Protein AF-X1U9C0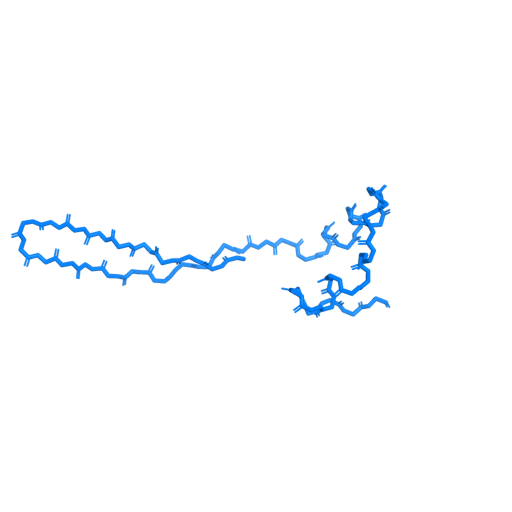-F1 (afdb_monomer_lite)

Structure (mmCIF, N/CA/C/O backbone):
data_AF-X1U9C0-F1
#
_entry.id   AF-X1U9C0-F1
#
loop_
_atom_site.group_PDB
_atom_site.id
_atom_site.type_symbol
_atom_site.label_atom_id
_atom_site.label_alt_id
_atom_site.label_comp_id
_atom_site.label_asym_id
_atom_site.label_entity_id
_atom_site.label_seq_id
_atom_site.pdbx_PDB_ins_code
_atom_site.Cartn_x
_atom_site.Cartn_y
_atom_site.Cartn_z
_atom_site.occupancy
_atom_site.B_iso_or_equiv
_atom_site.auth_seq_id
_atom_site.auth_comp_id
_atom_site.auth_asym_id
_atom_site.auth_atom_id
_atom_site.pdbx_PDB_model_num
ATOM 1 N N . MET A 1 1 ? -0.462 -0.138 0.041 1.00 65.88 1 MET A N 1
ATOM 2 C CA . MET A 1 1 ? -0.003 0.174 1.412 1.00 65.88 1 MET A CA 1
ATOM 3 C C . MET A 1 1 ? -1.089 -0.266 2.373 1.00 65.88 1 MET A C 1
ATOM 5 O O . MET A 1 1 ? -2.255 0.010 2.104 1.00 65.88 1 MET A O 1
ATOM 9 N N . S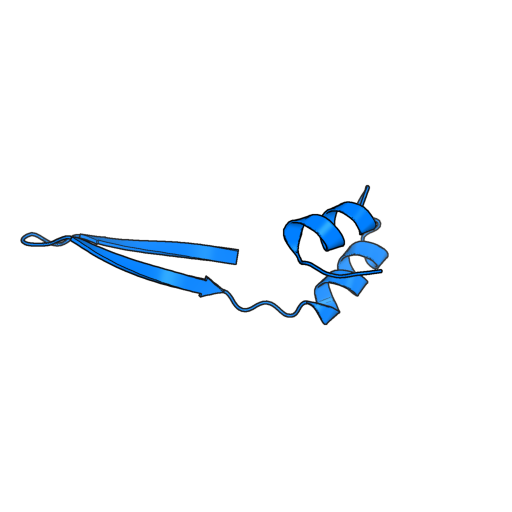ER A 1 2 ? -0.719 -0.973 3.434 1.00 79.19 2 SER A N 1
ATOM 10 C CA . SER A 1 2 ? -1.654 -1.470 4.445 1.00 79.19 2 SER A CA 1
ATOM 11 C C . SER A 1 2 ? -1.459 -0.665 5.720 1.00 79.19 2 SER A C 1
ATOM 13 O O . SER A 1 2 ? -0.324 -0.358 6.076 1.00 79.19 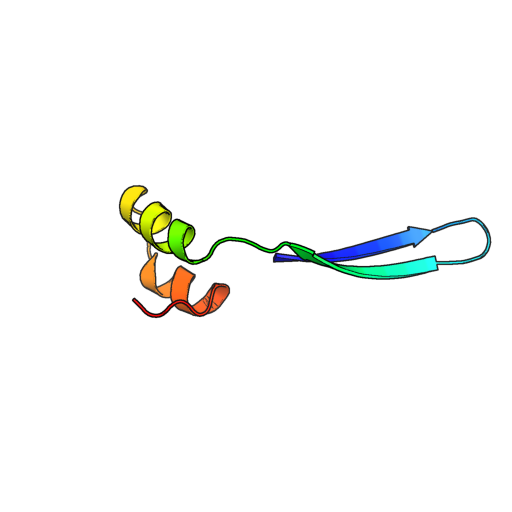2 SER A O 1
ATOM 15 N N . PHE A 1 3 ? -2.549 -0.297 6.381 1.00 86.62 3 PHE A N 1
ATOM 16 C CA . PHE A 1 3 ? -2.506 0.391 7.665 1.00 86.62 3 PHE A CA 1
ATOM 17 C C . PHE A 1 3 ? -3.530 -0.221 8.619 1.00 86.62 3 PHE A C 1
ATOM 19 O O . PHE A 1 3 ? -4.536 -0.792 8.194 1.00 86.62 3 PHE A O 1
ATOM 26 N N . CYS A 1 4 ? -3.248 -0.126 9.913 1.00 91.62 4 CYS A N 1
ATOM 27 C CA . CYS A 1 4 ? -4.173 -0.515 10.965 1.00 91.62 4 CYS A CA 1
ATOM 28 C C . CYS A 1 4 ? -4.759 0.759 11.570 1.00 91.62 4 CYS A C 1
ATOM 30 O O . CYS A 1 4 ? -4.010 1.663 11.939 1.00 91.62 4 CYS A O 1
ATOM 32 N N . LEU A 1 5 ? -6.082 0.838 11.638 1.00 93.06 5 LEU A N 1
ATOM 33 C CA . LEU A 1 5 ? -6.789 1.863 12.387 1.00 93.06 5 LEU A CA 1
ATOM 34 C C . LEU A 1 5 ? -7.124 1.286 13.763 1.00 93.06 5 LEU A C 1
ATOM 36 O O . LEU A 1 5 ? -7.751 0.231 13.834 1.00 93.06 5 LEU A O 1
ATOM 40 N N . ALA A 1 6 ? -6.688 1.964 14.823 1.00 95.12 6 ALA A N 1
ATOM 41 C CA . ALA A 1 6 ? -7.084 1.657 16.191 1.00 95.12 6 ALA A CA 1
ATOM 42 C C . ALA A 1 6 ? -8.022 2.764 16.680 1.00 95.12 6 ALA A C 1
ATOM 44 O O . ALA A 1 6 ? -7.619 3.928 16.735 1.00 95.12 6 ALA A O 1
ATOM 45 N N . GLU A 1 7 ? -9.259 2.408 17.006 1.00 96.44 7 GLU A N 1
ATOM 46 C CA . GLU A 1 7 ? -10.265 3.329 17.536 1.00 96.44 7 GLU A CA 1
ATOM 47 C C . GLU A 1 7 ? -10.466 3.000 19.014 1.00 96.44 7 GLU A C 1
ATOM 49 O O . GLU A 1 7 ? -10.733 1.852 19.365 1.00 96.44 7 GLU A O 1
ATOM 54 N N . ILE A 1 8 ? -10.253 3.999 19.873 1.00 96.75 8 ILE A N 1
ATOM 55 C CA . ILE A 1 8 ? -10.254 3.859 21.332 1.00 96.75 8 ILE A CA 1
ATOM 56 C C . ILE A 1 8 ? -11.391 4.710 21.882 1.00 96.75 8 ILE A C 1
ATOM 58 O O . ILE A 1 8 ? -11.422 5.919 21.634 1.00 96.75 8 ILE A O 1
ATOM 62 N N . ASP A 1 9 ? -12.277 4.100 22.660 1.00 93.69 9 ASP A N 1
ATOM 63 C CA . ASP A 1 9 ? -13.263 4.814 23.463 1.00 93.69 9 ASP A CA 1
ATOM 64 C C . ASP A 1 9 ? -13.088 4.514 24.963 1.00 93.69 9 ASP A C 1
ATOM 66 O O . ASP A 1 9 ? -12.055 4.007 25.404 1.00 93.69 9 ASP A O 1
ATOM 70 N N . SER A 1 10 ? -14.053 4.927 25.786 1.00 95.06 10 SER A N 1
ATOM 71 C CA . SER A 1 10 ? -13.970 4.778 27.241 1.00 95.06 10 SER A CA 1
ATOM 72 C C . SER A 1 10 ? -14.142 3.337 27.737 1.00 95.06 10 SER A C 1
ATOM 74 O O . SER A 1 10 ? -13.913 3.093 28.923 1.00 95.06 10 SER A O 1
ATOM 76 N N . GLN A 1 11 ? -14.552 2.401 26.879 1.00 94.81 11 GLN A N 1
ATOM 77 C CA . GLN A 1 11 ? -14.867 1.018 27.239 1.00 94.81 11 GLN A CA 1
ATOM 78 C C . GLN A 1 11 ? -14.075 -0.011 26.431 1.00 94.81 11 GLN A C 1
ATOM 80 O O . GLN A 1 11 ? -13.758 -1.072 26.971 1.00 94.81 11 GLN A O 1
ATOM 85 N N . GLU A 1 12 ? -13.722 0.281 25.180 1.00 95.00 12 GLU A N 1
ATOM 86 C CA . GLU A 1 12 ? -13.058 -0.674 24.301 1.00 95.00 12 GLU A CA 1
ATOM 87 C C . GLU A 1 12 ? -12.044 -0.058 23.325 1.00 95.00 12 GLU A C 1
ATOM 89 O O . GLU A 1 12 ? -11.944 1.155 23.123 1.00 95.00 12 GLU A O 1
ATOM 94 N N . ILE A 1 13 ? -11.248 -0.951 22.729 1.00 95.31 13 ILE A N 1
ATOM 95 C CA . ILE A 1 13 ? -10.342 -0.655 21.620 1.00 95.31 13 ILE A CA 1
ATOM 96 C C . ILE A 1 13 ? -10.701 -1.589 20.471 1.00 95.31 13 ILE A C 1
ATOM 98 O O . ILE A 1 13 ? -10.640 -2.811 20.624 1.00 95.31 13 ILE A O 1
ATOM 102 N N . SER A 1 14 ? -11.012 -1.024 19.307 1.00 96.31 14 SER A N 1
ATOM 103 C CA . SER A 1 14 ? -11.266 -1.779 18.082 1.00 96.31 14 SER A CA 1
ATOM 104 C C . SER A 1 14 ? -10.137 -1.583 17.070 1.00 96.31 14 SER A C 1
ATOM 106 O O . SER A 1 14 ? -9.552 -0.505 16.950 1.00 96.31 14 SER A O 1
ATOM 108 N N . PHE A 1 15 ? -9.806 -2.653 16.345 1.00 95.44 15 PHE A N 1
ATOM 109 C CA . PHE A 1 15 ? -8.751 -2.650 15.335 1.00 95.44 15 PHE A CA 1
ATOM 110 C C . PHE A 1 15 ? -9.327 -2.996 13.969 1.00 95.44 15 PHE A C 1
ATOM 112 O O . PHE A 1 15 ? -9.915 -4.061 13.782 1.00 95.44 15 PHE A O 1
ATOM 119 N N . THR A 1 16 ? -9.087 -2.129 12.989 1.00 95.00 16 THR A N 1
ATOM 120 C CA . THR A 1 16 ? -9.477 -2.361 11.600 1.00 95.00 16 THR A CA 1
ATOM 121 C C . THR A 1 16 ? -8.258 -2.330 10.691 1.00 95.00 16 THR A C 1
ATOM 123 O O . THR A 1 16 ? -7.612 -1.298 10.514 1.00 95.00 16 THR A O 1
ATOM 126 N N . LEU A 1 17 ? -7.975 -3.458 10.040 1.00 92.38 17 LEU A N 1
ATOM 127 C CA . LEU A 1 17 ? -6.975 -3.522 8.978 1.00 92.38 17 LEU A CA 1
ATOM 128 C C . LEU A 1 17 ? -7.571 -2.967 7.682 1.00 92.38 17 LEU A C 1
ATOM 130 O O . LEU A 1 17 ? -8.582 -3.459 7.175 1.00 92.38 17 LEU A O 1
ATOM 134 N N . LYS A 1 18 ? -6.937 -1.934 7.129 1.00 89.94 18 LYS A N 1
ATOM 135 C CA . LYS A 1 18 ? -7.320 -1.314 5.861 1.00 89.94 18 LYS A CA 1
ATOM 136 C C . LYS A 1 18 ? -6.193 -1.455 4.847 1.00 89.94 18 LYS A C 1
ATOM 138 O O . LYS A 1 18 ? -5.014 -1.270 5.146 1.00 89.94 18 LYS A O 1
ATOM 143 N N . ASN A 1 19 ? -6.584 -1.730 3.608 1.00 85.56 19 ASN A N 1
ATOM 144 C CA . ASN A 1 19 ? -5.691 -1.733 2.460 1.00 85.56 19 ASN A CA 1
ATOM 145 C C . ASN A 1 19 ? -6.024 -0.537 1.573 1.00 85.56 19 ASN A C 1
ATOM 147 O O . ASN A 1 19 ? -7.153 -0.406 1.106 1.00 85.56 19 ASN A O 1
ATOM 151 N N . ILE A 1 20 ? -5.038 0.322 1.315 1.00 80.44 20 ILE A N 1
ATOM 152 C CA . ILE A 1 20 ? -5.160 1.361 0.292 1.00 80.44 20 ILE A CA 1
ATOM 153 C C . ILE A 1 20 ? -4.877 0.698 -1.045 1.00 80.44 20 ILE A C 1
ATOM 155 O O . ILE A 1 20 ? -3.745 0.267 -1.295 1.00 80.44 20 ILE A O 1
ATOM 159 N N . HIS A 1 21 ? -5.908 0.615 -1.883 1.00 77.31 21 HIS A N 1
ATOM 160 C CA . HIS A 1 21 ? -5.752 0.185 -3.262 1.00 77.31 21 HIS A CA 1
ATOM 161 C C . HIS A 1 21 ? -5.015 1.274 -4.046 1.00 77.31 21 HIS A C 1
ATOM 163 O O . HIS A 1 21 ? -5.372 2.449 -3.981 1.00 77.31 21 HIS A O 1
ATOM 169 N N . TYR A 1 22 ? -3.972 0.888 -4.769 1.00 76.88 22 TYR A N 1
ATOM 170 C CA . TYR A 1 22 ? -3.211 1.778 -5.635 1.00 76.88 22 TYR A CA 1
ATOM 1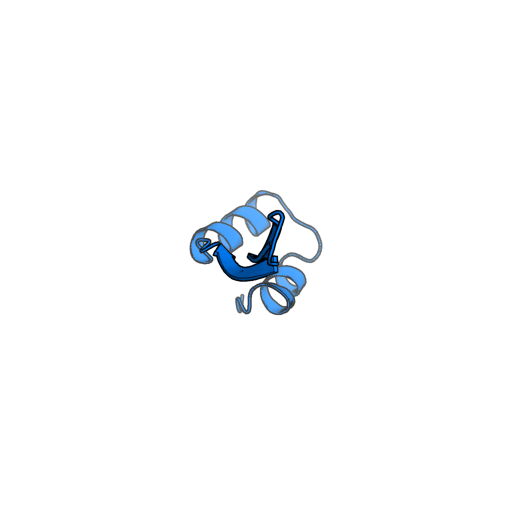71 C C . TYR A 1 22 ? -3.061 1.123 -7.005 1.00 76.88 22 TYR A C 1
ATOM 173 O O . TYR A 1 22 ? -3.086 -0.100 -7.131 1.00 76.88 22 TYR A O 1
ATOM 181 N N . ASN A 1 23 ? -2.948 1.949 -8.045 1.00 81.25 23 ASN A N 1
ATOM 182 C CA . ASN A 1 23 ? -2.857 1.457 -9.410 1.00 81.25 23 ASN A CA 1
ATOM 183 C C . ASN A 1 23 ? -1.400 1.126 -9.770 1.00 81.25 23 ASN A C 1
ATOM 185 O O . ASN A 1 23 ? -0.613 2.020 -10.088 1.00 81.25 23 ASN A O 1
ATOM 189 N N . ASN A 1 24 ? -1.074 -0.167 -9.759 1.00 79.69 24 ASN A N 1
ATOM 190 C CA . ASN A 1 24 ? 0.255 -0.689 -10.085 1.00 79.69 24 ASN A CA 1
ATOM 191 C C . ASN A 1 24 ? 0.730 -0.313 -11.496 1.00 79.69 24 ASN A C 1
ATOM 193 O O . ASN A 1 24 ? 1.932 -0.137 -11.692 1.00 79.69 24 ASN A O 1
ATOM 197 N N . SER A 1 25 ? -0.176 -0.165 -12.472 1.00 78.62 25 SER A N 1
ATOM 198 C CA . SER A 1 25 ? 0.226 0.119 -13.855 1.00 78.62 25 SER A CA 1
ATOM 199 C C . SER A 1 25 ? 0.841 1.509 -13.996 1.00 78.62 25 SER A C 1
ATOM 201 O O . SER A 1 25 ? 1.856 1.666 -14.665 1.00 78.62 25 SER A O 1
ATOM 203 N N . LYS A 1 26 ? 0.297 2.499 -13.279 1.00 84.25 26 LYS A N 1
ATOM 204 C CA . LYS A 1 26 ? 0.834 3.868 -13.258 1.00 84.25 26 LYS A CA 1
ATOM 205 C C . LYS A 1 26 ? 2.179 3.957 -12.538 1.00 84.25 26 LYS A C 1
ATOM 207 O O . LYS A 1 26 ? 3.034 4.745 -12.922 1.00 84.25 26 LYS A O 1
ATOM 212 N N . LEU A 1 27 ? 2.379 3.112 -11.526 1.00 84.38 27 LEU A N 1
ATOM 213 C CA . LEU A 1 27 ? 3.589 3.116 -10.705 1.00 84.38 27 LEU A CA 1
ATOM 214 C C . LEU A 1 27 ? 4.840 2.780 -11.523 1.00 84.38 27 LEU A C 1
ATOM 216 O O . LEU A 1 27 ? 5.880 3.409 -11.341 1.00 84.38 27 LEU A O 1
ATOM 220 N N . LYS A 1 28 ? 4.734 1.819 -12.449 1.00 84.50 28 LYS A N 1
ATOM 221 C CA . LYS A 1 28 ? 5.841 1.443 -13.337 1.00 84.50 28 LYS A CA 1
ATOM 222 C C . LYS A 1 28 ? 6.285 2.627 -14.199 1.00 84.50 28 LYS A C 1
ATOM 224 O O . LYS A 1 28 ? 7.471 2.959 -14.212 1.00 84.50 28 LYS A O 1
ATOM 229 N N . ASP A 1 29 ? 5.335 3.270 -14.869 1.00 87.38 29 ASP A N 1
ATOM 230 C CA . ASP A 1 29 ? 5.611 4.383 -15.780 1.00 87.38 29 ASP A CA 1
ATOM 231 C C . ASP A 1 29 ? 6.169 5.597 -15.031 1.00 87.38 29 ASP A C 1
ATOM 233 O O . ASP A 1 29 ? 7.138 6.213 -15.478 1.00 87.38 29 ASP A O 1
ATOM 237 N N . ASP A 1 30 ? 5.621 5.901 -13.853 1.00 89.19 30 ASP A N 1
ATOM 238 C CA . ASP A 1 30 ? 6.085 7.002 -13.012 1.00 89.19 30 ASP A CA 1
ATOM 239 C C . ASP A 1 30 ? 7.529 6.806 -12.548 1.00 89.19 30 ASP A C 1
ATOM 241 O O . ASP A 1 30 ? 8.332 7.733 -12.629 1.00 89.19 30 ASP A O 1
ATOM 245 N N . TYR A 1 31 ? 7.891 5.598 -12.116 1.00 89.69 31 TYR A N 1
ATOM 246 C CA . TYR A 1 31 ? 9.245 5.294 -11.651 1.00 89.69 31 TYR A CA 1
ATOM 247 C C . TYR A 1 31 ? 10.287 5.384 -12.769 1.00 89.69 31 TYR A C 1
ATOM 249 O O . TYR A 1 31 ? 11.394 5.875 -12.533 1.00 89.69 31 TYR A O 1
ATOM 257 N N . ILE A 1 32 ? 9.938 4.933 -13.980 1.00 83.19 32 ILE A N 1
ATOM 258 C CA . ILE A 1 32 ? 10.795 5.068 -15.165 1.00 83.19 32 ILE A CA 1
ATOM 259 C C . ILE A 1 32 ? 10.942 6.549 -15.525 1.00 83.19 32 ILE A C 1
ATOM 261 O O . ILE A 1 32 ? 12.061 7.037 -15.675 1.00 83.19 32 ILE A O 1
ATOM 265 N N . ARG A 1 33 ? 9.824 7.278 -15.614 1.00 90.50 33 ARG A N 1
ATOM 266 C CA . ARG A 1 33 ? 9.790 8.697 -15.990 1.00 90.50 33 ARG A CA 1
ATOM 267 C C . ARG A 1 33 ? 10.560 9.587 -15.017 1.00 90.50 33 ARG A C 1
ATOM 269 O O . ARG A 1 33 ? 11.247 10.503 -15.452 1.00 90.50 33 ARG A O 1
ATOM 276 N N . LEU A 1 34 ? 10.439 9.334 -13.716 1.00 93.56 34 LEU A N 1
ATOM 277 C CA . LEU A 1 34 ? 11.114 10.103 -12.667 1.00 93.56 34 LEU A CA 1
ATOM 278 C C . LEU A 1 34 ? 12.590 9.713 -12.497 1.00 93.56 34 LEU A C 1
ATOM 280 O O . LEU A 1 34 ? 13.280 10.314 -11.676 1.00 93.56 34 LEU A O 1
ATOM 284 N N . GLY A 1 35 ? 13.081 8.716 -13.243 1.00 90.50 35 GLY A N 1
ATOM 285 C CA . GLY A 1 35 ? 14.468 8.264 -13.155 1.00 90.50 35 GLY A CA 1
ATOM 286 C C . GLY A 1 35 ? 14.825 7.719 -11.773 1.00 90.50 35 GLY A C 1
ATOM 287 O O . GLY A 1 35 ? 15.940 7.932 -11.300 1.00 90.50 35 GLY A O 1
ATOM 288 N N . VAL A 1 36 ? 13.879 7.049 -11.102 1.00 89.50 36 VAL A N 1
ATOM 289 C CA . VAL A 1 36 ? 14.072 6.585 -9.724 1.00 89.50 36 VAL A CA 1
ATOM 290 C C . VAL A 1 36 ? 15.237 5.585 -9.675 1.00 89.50 36 VAL A C 1
ATOM 292 O O . VAL A 1 36 ? 15.198 4.551 -10.356 1.00 89.50 36 VAL A O 1
ATOM 295 N N . PRO A 1 37 ? 16.279 5.836 -8.861 1.00 93.50 37 PRO A N 1
ATOM 296 C CA . PRO A 1 37 ? 17.379 4.897 -8.705 1.00 93.50 37 PRO A CA 1
ATOM 297 C C . PRO A 1 37 ? 16.880 3.531 -8.235 1.00 93.50 37 PRO A C 1
ATOM 299 O O . PRO A 1 37 ? 16.007 3.431 -7.376 1.00 93.50 37 PRO A O 1
ATOM 302 N N . ALA A 1 38 ? 17.438 2.463 -8.807 1.00 91.56 38 ALA A N 1
ATOM 303 C CA . ALA A 1 38 ? 17.039 1.087 -8.511 1.00 91.56 38 ALA A CA 1
ATOM 304 C C . ALA A 1 38 ? 15.534 0.787 -8.721 1.00 91.56 38 ALA A C 1
ATOM 306 O O . ALA A 1 38 ? 15.030 -0.183 -8.151 1.00 91.56 38 ALA A O 1
ATOM 307 N N . ALA A 1 39 ? 14.834 1.547 -9.581 1.00 90.69 39 ALA A N 1
ATOM 308 C CA . ALA A 1 39 ? 13.403 1.385 -9.865 1.00 90.69 39 ALA A CA 1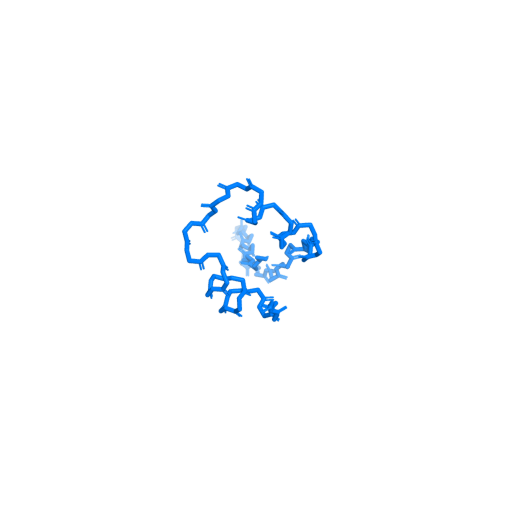
ATOM 309 C C . ALA A 1 39 ? 12.978 -0.076 -10.076 1.00 90.69 39 ALA A C 1
ATOM 311 O O . ALA A 1 39 ? 12.032 -0.532 -9.441 1.00 90.69 39 ALA A O 1
ATOM 312 N N . LYS A 1 40 ? 13.720 -0.840 -10.894 1.00 88.56 40 LYS A N 1
ATOM 313 C CA . LYS A 1 40 ? 13.441 -2.266 -11.143 1.00 88.56 40 LYS A CA 1
ATOM 314 C C . LYS A 1 40 ? 13.380 -3.095 -9.857 1.00 88.56 40 LYS A C 1
ATOM 316 O O . LYS A 1 40 ? 12.472 -3.900 -9.676 1.00 88.56 40 LYS A O 1
ATOM 321 N N . ARG A 1 41 ? 14.333 -2.879 -8.945 1.00 89.06 41 ARG A N 1
ATOM 322 C CA . ARG A 1 41 ? 14.424 -3.623 -7.683 1.00 89.06 41 ARG A CA 1
ATOM 323 C C . ARG A 1 41 ? 13.347 -3.191 -6.693 1.00 89.06 41 ARG A C 1
ATOM 325 O O . ARG A 1 41 ? 12.797 -4.045 -6.008 1.00 89.06 41 ARG A O 1
ATOM 332 N N . ILE A 1 42 ? 13.018 -1.900 -6.647 1.00 88.75 42 ILE A N 1
ATOM 333 C CA . ILE A 1 42 ? 11.943 -1.378 -5.792 1.00 88.75 42 ILE A CA 1
ATOM 334 C C . ILE A 1 42 ? 10.582 -1.926 -6.245 1.00 88.75 42 ILE A C 1
ATOM 336 O O . ILE A 1 42 ? 9.824 -2.443 -5.428 1.00 88.75 42 ILE A O 1
ATOM 340 N N . LEU A 1 43 ? 10.298 -1.867 -7.548 1.00 86.88 43 LEU A N 1
ATOM 341 C CA . LEU A 1 43 ? 9.038 -2.329 -8.134 1.00 86.88 43 LEU A CA 1
ATOM 342 C C . LEU A 1 43 ? 8.835 -3.840 -7.955 1.00 86.88 43 LEU A C 1
ATOM 344 O O . LEU A 1 43 ? 7.738 -4.270 -7.606 1.00 86.88 43 LEU A O 1
ATOM 348 N N . SER A 1 44 ? 9.896 -4.636 -8.082 1.00 88.81 44 SER A N 1
ATOM 349 C CA . SER A 1 44 ? 9.830 -6.074 -7.808 1.00 88.81 44 SER A CA 1
ATOM 350 C C . SER A 1 44 ? 9.604 -6.377 -6.319 1.00 88.81 44 SER A C 1
ATOM 352 O O . SER A 1 44 ? 8.664 -7.093 -5.982 1.00 88.81 44 SER A O 1
ATOM 354 N N . LEU A 1 45 ? 10.407 -5.804 -5.411 1.00 85.06 45 LEU A N 1
ATOM 355 C CA . LEU A 1 45 ? 10.381 -6.174 -3.988 1.00 85.06 45 LEU A CA 1
ATOM 356 C C . LEU A 1 45 ? 9.142 -5.681 -3.237 1.00 85.06 45 LEU A C 1
ATOM 358 O O . LEU A 1 45 ? 8.590 -6.413 -2.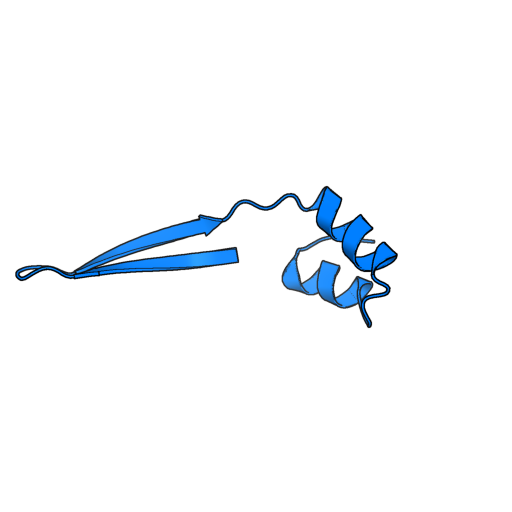422 1.00 85.06 45 LEU A O 1
ATOM 362 N N . PHE A 1 46 ? 8.730 -4.435 -3.468 1.00 81.12 46 PHE A N 1
ATOM 363 C CA . PHE A 1 46 ? 7.671 -3.805 -2.671 1.00 81.12 46 PHE A CA 1
ATOM 364 C C . PHE A 1 46 ? 6.298 -3.883 -3.326 1.00 81.12 46 PHE A C 1
ATOM 366 O O . PHE A 1 46 ? 5.282 -3.748 -2.644 1.00 81.12 46 PHE A O 1
ATOM 373 N N . TYR A 1 47 ? 6.271 -4.085 -4.642 1.00 80.69 47 TYR A N 1
ATOM 374 C CA . TYR A 1 47 ? 5.047 -4.004 -5.428 1.00 80.69 47 TYR A CA 1
ATOM 375 C C . TYR A 1 47 ? 4.759 -5.284 -6.221 1.00 80.69 47 TYR A C 1
ATOM 377 O O . TYR A 1 47 ? 3.680 -5.391 -6.800 1.00 80.69 47 TYR A O 1
ATOM 385 N N . GLY A 1 48 ? 5.678 -6.262 -6.240 1.00 84.81 48 GLY A N 1
ATOM 386 C CA . GLY A 1 48 ? 5.509 -7.514 -6.984 1.00 84.81 48 GLY A CA 1
ATOM 387 C C . GLY A 1 48 ? 5.399 -7.313 -8.498 1.00 84.81 48 GLY A C 1
ATOM 388 O O . GLY A 1 48 ? 4.827 -8.151 -9.187 1.00 84.81 48 GLY A O 1
ATOM 389 N N . ILE A 1 49 ? 5.882 -6.180 -9.016 1.00 82.31 49 ILE A N 1
ATOM 390 C CA . ILE A 1 49 ? 5.808 -5.832 -10.436 1.00 82.31 49 ILE A CA 1
ATOM 391 C C . ILE A 1 49 ? 7.083 -6.330 -11.123 1.00 82.31 49 ILE A C 1
ATOM 393 O O . ILE A 1 49 ? 8.177 -5.844 -10.831 1.00 82.31 49 ILE A O 1
ATOM 397 N N . GLU A 1 50 ? 6.940 -7.265 -12.060 1.00 77.69 50 GLU A N 1
ATOM 398 C CA . GLU A 1 50 ? 8.030 -7.729 -12.929 1.00 77.69 50 GLU A CA 1
ATOM 399 C C . GLU A 1 50 ? 8.210 -6.783 -14.137 1.00 77.69 50 GLU A C 1
ATOM 401 O O . GLU A 1 50 ? 7.234 -6.288 -14.715 1.00 77.69 50 GLU A O 1
ATOM 406 N N . ILE A 1 51 ? 9.464 -6.455 -14.487 1.00 70.44 51 ILE A N 1
ATOM 407 C CA . ILE A 1 51 ? 9.821 -5.416 -15.481 1.00 70.44 51 ILE A CA 1
ATOM 408 C C . ILE A 1 51 ? 10.861 -5.909 -16.466 1.00 70.44 51 ILE A C 1
ATOM 410 O O . ILE A 1 51 ? 11.935 -6.358 -16.004 1.00 70.44 51 ILE A O 1
#

Radius of gyration: 16.66 Å; chains: 1; bounding box: 32×18×43 Å

Organism: NCBI:txid412755

Secondary structure (DSSP, 8-state):
-EEEEEEE-SS-EEEEEEE----HHHHHHHHHHTT-TTHHHHHHHHH----

Sequence (51 aa):
MSFCLAEIDSQEISFTLKNIHYNNSKLKDDYIRLGVPAAKRILSLFYGIEI

pLDDT: mean 87.33, std 6.93, range [65.88, 96.75]

Foldseek 3Di:
DKDWDWDDDPPDIDIDIDDDDDDLVVLLVVCVVVVPPPSQVCCCPVPVDHD